Protein AF-A0A317HNZ1-F1 (afdb_monomer_lite)

Foldseek 3Di:
DPPDDDQPADDPADKAFQDDDPVLPDADAAVPCPPPDDDPVQVVQSVPDDLCVCVDPVNVLDAQFQLACVSPPFMKGKDFDADPVPRDTQWIWIDGPRHDIAIEGAVPDDADDPPDAADRHAHWYWDDDRHDTKIWGASHDWHANGSRRGIDHNRDIDID

Sequence (160 aa):
MVSGSAFAQMDFSGEWAPVRNQDNTENPRVGDWLGIPLNEAGLARSEAWDASIQSLPEWQCRPHGWAYIYRGPTALRIWKDIDPFTRDVTAFHAQWQQSAETPIYLDGRPHPPDYAPYTWMGFSTAVWQGTILKITTTHIKEDYYRRNGIFASDKAKVTT

Structure (mmCIF, N/CA/C/O backbone):
data_AF-A0A317HNZ1-F1
#
_entry.id   AF-A0A317HNZ1-F1
#
loop_
_atom_site.group_PDB
_atom_site.id
_atom_site.type_symbol
_atom_site.label_atom_id
_atom_site.label_alt_id
_atom_site.label_comp_id
_atom_site.label_asym_id
_atom_site.label_entity_id
_atom_site.label_seq_id
_atom_site.pdbx_PDB_ins_code
_atom_site.Cartn_x
_atom_site.Cartn_y
_atom_site.Cartn_z
_atom_site.occupancy
_atom_site.B_iso_or_equiv
_atom_site.auth_seq_id
_atom_site.auth_comp_id
_atom_site.auth_asym_id
_atom_site.auth_atom_id
_atom_site.pdbx_PDB_model_num
ATOM 1 N N . MET A 1 1 ? -24.113 -13.886 32.559 1.00 38.00 1 MET A N 1
ATOM 2 C CA . MET A 1 1 ? -23.133 -13.006 31.889 1.00 38.00 1 MET A CA 1
ATOM 3 C C . MET A 1 1 ? -22.463 -13.823 30.805 1.00 38.00 1 MET A C 1
ATOM 5 O O . MET A 1 1 ? -21.924 -14.873 31.126 1.00 38.00 1 MET A O 1
ATOM 9 N N . VAL A 1 2 ? -22.557 -13.409 29.543 1.00 41.16 2 VAL A N 1
ATOM 10 C CA . VAL A 1 2 ? -21.786 -14.040 28.464 1.00 41.16 2 VAL A CA 1
ATOM 11 C C . VAL A 1 2 ? -20.419 -13.365 28.471 1.00 41.16 2 VAL A C 1
ATOM 13 O O . VAL A 1 2 ? -20.321 -12.172 28.204 1.00 41.16 2 VAL A O 1
ATOM 16 N N . SER A 1 3 ? -19.386 -14.102 28.874 1.00 46.84 3 SER A N 1
ATOM 17 C CA . SER A 1 3 ? -18.001 -13.643 28.789 1.00 46.84 3 SER A CA 1
ATOM 18 C C . SER A 1 3 ? -17.601 -13.692 27.317 1.00 46.84 3 SER A C 1
ATOM 20 O O . SER A 1 3 ? -17.330 -14.769 26.792 1.00 46.84 3 SER A O 1
ATOM 22 N N . GLY A 1 4 ? -17.642 -12.552 26.629 1.00 56.66 4 GLY A N 1
ATOM 23 C CA . GLY A 1 4 ? -17.090 -12.445 25.282 1.00 56.66 4 GLY A CA 1
ATOM 24 C C . GLY A 1 4 ? -15.579 -12.656 25.334 1.00 56.66 4 GLY A C 1
ATOM 25 O O . GLY A 1 4 ? -14.915 -12.181 26.256 1.00 56.66 4 GLY A O 1
ATOM 26 N N . SER A 1 5 ? -15.025 -13.394 24.375 1.00 57.34 5 SER A N 1
ATOM 27 C CA . SER A 1 5 ? -13.575 -13.500 24.228 1.00 57.34 5 SER A CA 1
ATOM 28 C C . SER A 1 5 ? -13.002 -12.110 23.952 1.00 57.34 5 SER A C 1
ATOM 30 O O . SER A 1 5 ? -13.290 -11.512 22.919 1.00 57.34 5 SER A O 1
ATOM 32 N N . ALA A 1 6 ? -12.198 -11.587 24.877 1.00 52.44 6 ALA A N 1
ATOM 33 C CA . ALA A 1 6 ? -11.388 -10.406 24.621 1.00 52.44 6 ALA A CA 1
ATOM 34 C C . ALA A 1 6 ? -10.246 -10.813 23.681 1.00 52.44 6 ALA A C 1
ATOM 36 O O . ALA A 1 6 ? -9.305 -11.494 24.089 1.00 52.44 6 ALA A O 1
ATOM 37 N N . PHE A 1 7 ? -10.350 -10.447 22.405 1.00 62.38 7 PHE A N 1
ATOM 38 C CA . PHE A 1 7 ? -9.247 -10.604 21.464 1.00 62.38 7 PHE A CA 1
ATOM 39 C C . PHE A 1 7 ? -8.225 -9.500 21.750 1.00 62.38 7 PHE A C 1
ATOM 41 O O . PHE A 1 7 ? -8.582 -8.326 21.782 1.00 62.38 7 PHE A O 1
ATOM 48 N N . ALA A 1 8 ? -6.963 -9.868 21.987 1.00 62.62 8 ALA A N 1
ATOM 49 C CA . ALA A 1 8 ? -5.848 -8.940 22.198 1.00 62.62 8 ALA A CA 1
ATOM 50 C C . ALA A 1 8 ? -5.460 -8.238 20.881 1.00 62.62 8 ALA A C 1
ATOM 52 O O . ALA A 1 8 ? -4.363 -8.421 20.356 1.00 62.62 8 ALA A O 1
ATOM 53 N N . G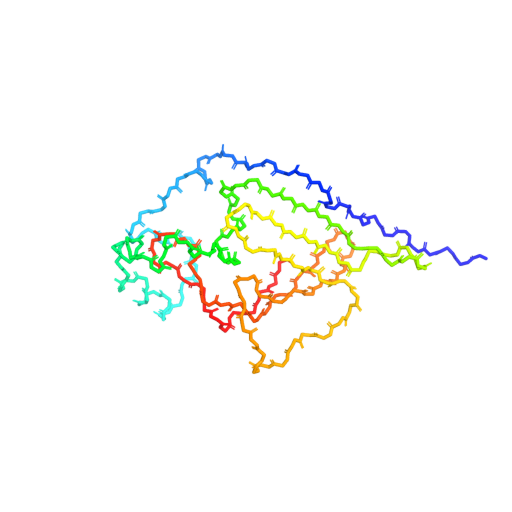LN A 1 9 ? -6.405 -7.498 20.303 1.00 77.88 9 GLN A N 1
ATOM 54 C CA . GLN A 1 9 ? -6.214 -6.747 19.072 1.00 77.88 9 GLN A CA 1
ATOM 55 C C . GLN A 1 9 ? -5.235 -5.605 19.342 1.00 77.88 9 GLN A C 1
ATOM 57 O O . GLN A 1 9 ? -5.412 -4.811 20.267 1.00 77.88 9 GLN A O 1
ATOM 62 N N . MET A 1 10 ? -4.170 -5.565 18.550 1.00 85.81 10 MET A N 1
ATOM 63 C CA . MET A 1 10 ? -3.131 -4.549 18.647 1.00 85.81 10 MET A CA 1
ATOM 64 C C . MET A 1 10 ? -3.622 -3.240 18.023 1.00 85.81 10 MET A C 1
ATOM 66 O O . MET A 1 10 ? -4.241 -3.246 16.960 1.00 85.81 10 MET A O 1
ATOM 70 N N . ASP A 1 11 ? -3.330 -2.117 18.676 1.00 90.44 11 ASP A N 1
ATOM 71 C CA . ASP A 1 11 ? -3.526 -0.797 18.082 1.00 90.44 11 ASP A CA 1
ATOM 72 C C . ASP A 1 11 ? -2.269 -0.398 17.305 1.00 90.44 11 ASP A C 1
ATOM 74 O O . ASP A 1 11 ? -1.175 -0.351 17.864 1.00 90.44 11 ASP A O 1
ATOM 78 N N . PHE A 1 12 ? -2.435 -0.117 16.014 1.00 92.69 12 PHE A N 1
ATOM 79 C CA . PHE A 1 12 ? -1.352 0.304 15.122 1.00 92.69 12 PHE A CA 1
ATOM 80 C C . PHE A 1 12 ? -1.191 1.829 15.051 1.00 92.69 12 PHE A C 1
ATOM 82 O O . PHE A 1 12 ? -0.280 2.321 14.383 1.00 92.69 12 PHE A O 1
ATOM 89 N N . SER A 1 13 ? -2.081 2.591 15.691 1.00 96.62 13 SER A N 1
ATOM 90 C CA . SER A 1 13 ? -2.100 4.052 15.596 1.00 96.62 13 SER A CA 1
ATOM 91 C C . SER A 1 13 ? -0.821 4.674 16.158 1.00 96.62 13 SER A C 1
ATOM 93 O O . SER A 1 13 ? -0.357 4.301 17.234 1.00 96.62 13 SER A O 1
ATOM 95 N N . GLY A 1 14 ? -0.271 5.660 15.455 1.00 96.56 14 GLY A N 1
ATOM 96 C CA . GLY A 1 14 ? 0.947 6.347 15.871 1.00 96.56 14 GLY A CA 1
ATOM 97 C C . GLY A 1 14 ? 1.737 6.942 14.713 1.00 96.56 14 GLY A C 1
ATOM 98 O O . GLY A 1 14 ? 1.315 6.918 13.554 1.00 96.56 14 GLY A O 1
ATOM 99 N N . GLU A 1 15 ? 2.906 7.473 15.049 1.00 95.69 15 GLU A N 1
ATOM 100 C CA . GLU A 1 15 ? 3.907 7.932 14.090 1.00 95.69 15 GLU A CA 1
ATOM 101 C C . GLU A 1 15 ? 5.129 7.019 14.165 1.00 95.69 15 GLU A C 1
ATOM 103 O O . GLU A 1 15 ? 5.661 6.744 15.241 1.00 95.69 15 GLU A O 1
ATOM 108 N N . TRP A 1 16 ? 5.563 6.540 13.005 1.00 92.75 16 TRP A N 1
ATOM 109 C CA . TRP A 1 16 ? 6.561 5.493 12.865 1.00 92.75 16 TRP A CA 1
ATOM 110 C C . TRP A 1 16 ? 7.723 6.013 12.023 1.00 92.75 16 TRP A C 1
ATOM 112 O O . TRP A 1 16 ? 7.564 6.388 10.855 1.00 92.75 16 TRP A O 1
ATOM 122 N N . ALA A 1 17 ? 8.910 6.045 12.626 1.00 90.88 17 ALA A N 1
ATOM 123 C CA . ALA A 1 17 ? 10.130 6.438 11.937 1.00 90.88 17 ALA A CA 1
ATOM 124 C C . ALA A 1 17 ? 10.607 5.321 10.989 1.00 90.88 17 ALA A C 1
ATOM 126 O O . ALA A 1 17 ? 10.485 4.138 11.319 1.00 90.88 17 ALA A O 1
ATOM 127 N N . PRO A 1 18 ? 11.184 5.667 9.825 1.00 86.31 18 PRO A N 1
ATOM 128 C CA . PRO A 1 18 ? 11.711 4.670 8.907 1.00 86.31 18 PRO A CA 1
ATOM 129 C C . PRO A 1 18 ? 12.933 3.970 9.511 1.00 86.31 18 PRO A C 1
ATOM 131 O O . PRO A 1 18 ? 13.854 4.618 10.016 1.00 86.31 18 PRO A O 1
ATOM 134 N N . VAL A 1 19 ? 12.975 2.642 9.411 1.00 82.50 19 VAL A N 1
ATOM 135 C CA . VAL A 1 19 ? 14.145 1.849 9.807 1.00 82.50 19 VAL A CA 1
ATOM 136 C C . VAL A 1 19 ? 15.157 1.860 8.663 1.00 82.50 19 VAL A C 1
ATOM 138 O O . VAL A 1 19 ? 14.911 1.294 7.601 1.00 82.50 19 VAL A O 1
ATOM 141 N N . ARG A 1 20 ? 16.313 2.495 8.880 1.00 76.50 20 ARG A N 1
ATOM 142 C CA . ARG A 1 20 ? 17.408 2.550 7.899 1.00 76.50 20 ARG A CA 1
ATOM 143 C C . ARG A 1 20 ? 18.510 1.559 8.269 1.00 76.50 20 ARG A C 1
ATOM 145 O O . ARG A 1 20 ? 19.330 1.835 9.138 1.00 76.50 20 ARG A O 1
ATOM 152 N N . ASN A 1 21 ? 18.518 0.407 7.608 1.00 73.44 21 ASN A N 1
ATOM 153 C CA . ASN A 1 21 ? 19.584 -0.598 7.655 1.00 73.44 21 ASN A CA 1
ATOM 154 C C . ASN A 1 21 ? 20.033 -0.956 6.224 1.00 73.44 21 ASN A C 1
ATOM 156 O O . ASN A 1 21 ? 19.386 -0.545 5.263 1.00 73.44 21 ASN A O 1
ATOM 160 N N . GLN A 1 22 ? 21.133 -1.699 6.061 1.00 66.75 22 GLN A N 1
ATOM 161 C CA . GLN A 1 22 ? 21.683 -2.019 4.730 1.00 66.75 22 GLN A CA 1
ATOM 162 C C . GLN A 1 22 ? 20.622 -2.606 3.778 1.00 66.75 22 GLN A C 1
ATOM 164 O O . GLN A 1 22 ? 20.506 -2.156 2.642 1.00 66.75 22 GLN A O 1
ATOM 169 N N . ASP A 1 23 ? 19.743 -3.473 4.289 1.00 65.19 23 ASP A N 1
ATOM 170 C CA . ASP A 1 23 ? 18.684 -4.124 3.505 1.00 65.19 23 ASP A CA 1
ATOM 171 C C . ASP A 1 23 ? 17.564 -3.171 3.032 1.00 65.19 23 ASP A C 1
ATOM 173 O O . ASP A 1 23 ? 16.889 -3.440 2.035 1.00 65.19 23 ASP A O 1
ATOM 177 N N . ASN A 1 24 ? 17.372 -2.030 3.708 1.00 64.00 24 ASN A N 1
ATOM 178 C CA . ASN A 1 24 ? 16.323 -1.051 3.391 1.00 64.00 24 ASN A CA 1
ATOM 179 C C . ASN A 1 24 ? 16.848 0.287 2.848 1.00 64.00 24 ASN A C 1
ATOM 181 O O . ASN A 1 24 ? 16.046 1.115 2.412 1.00 64.00 24 ASN A O 1
ATOM 185 N N . THR A 1 25 ? 18.165 0.517 2.843 1.00 64.56 25 THR A N 1
ATOM 186 C CA . THR A 1 25 ? 18.739 1.826 2.469 1.00 64.56 25 THR A CA 1
ATOM 187 C C . THR A 1 25 ? 19.309 1.850 1.052 1.00 64.56 25 THR A C 1
ATOM 189 O O . THR A 1 25 ? 19.310 2.910 0.424 1.00 64.56 25 THR A O 1
ATOM 192 N N . GLU A 1 26 ? 19.770 0.715 0.520 1.00 70.00 26 GLU A N 1
ATOM 193 C CA . GLU A 1 26 ? 20.371 0.687 -0.815 1.00 70.00 26 GLU A CA 1
ATOM 194 C C . GLU A 1 26 ? 19.305 0.727 -1.926 1.00 70.00 26 GLU A C 1
ATOM 196 O O . GLU A 1 26 ? 18.207 0.162 -1.817 1.00 70.00 26 GLU A O 1
ATOM 201 N N . ASN A 1 27 ? 19.625 1.444 -3.007 1.00 74.38 27 ASN A N 1
ATOM 202 C CA . ASN A 1 27 ? 18.843 1.390 -4.234 1.00 74.38 27 ASN A CA 1
ATOM 203 C C . ASN A 1 27 ? 19.344 0.226 -5.089 1.00 74.38 27 ASN A C 1
ATOM 205 O O . ASN A 1 27 ? 20.546 0.133 -5.333 1.00 74.38 27 ASN A O 1
ATOM 209 N N . PRO A 1 28 ? 18.443 -0.631 -5.582 1.00 81.19 28 PRO A N 1
ATOM 210 C CA . PRO A 1 28 ? 18.846 -1.783 -6.365 1.00 81.19 28 PRO A CA 1
ATOM 211 C C . PRO A 1 28 ? 19.413 -1.346 -7.716 1.00 81.19 28 PRO A C 1
ATOM 213 O O . PRO A 1 28 ? 18.972 -0.351 -8.302 1.00 81.19 28 PRO A O 1
ATOM 216 N N . ARG A 1 29 ? 20.382 -2.110 -8.222 1.00 86.06 29 ARG A N 1
ATOM 217 C CA . ARG A 1 29 ? 20.957 -1.879 -9.552 1.00 86.06 29 ARG A CA 1
ATOM 218 C C . ARG A 1 29 ? 19.985 -2.340 -10.637 1.00 86.06 29 ARG A C 1
ATOM 220 O O . ARG A 1 29 ? 19.149 -3.220 -10.420 1.00 86.06 29 ARG A O 1
ATOM 227 N N . VAL A 1 30 ? 20.101 -1.749 -11.823 1.00 87.19 30 VAL A N 1
AT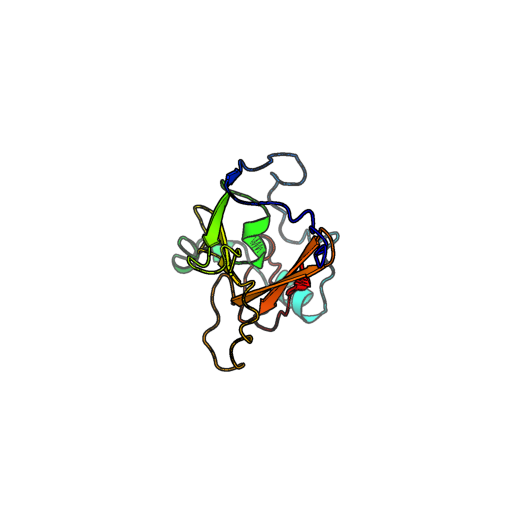OM 228 C CA . VAL A 1 30 ? 19.392 -2.243 -13.013 1.00 87.19 30 VAL A CA 1
ATOM 229 C C . VAL A 1 30 ? 19.875 -3.663 -13.311 1.00 87.19 30 VAL A C 1
ATOM 231 O O . VAL A 1 30 ? 21.078 -3.916 -13.269 1.00 87.19 30 VAL A O 1
ATOM 234 N N . GLY A 1 31 ? 18.941 -4.588 -13.539 1.00 87.31 31 GLY A N 1
ATOM 235 C CA . GLY A 1 31 ? 19.230 -6.017 -13.707 1.00 87.31 31 GLY A CA 1
ATOM 236 C C . GLY A 1 31 ? 19.421 -6.803 -12.403 1.00 87.31 31 GLY A C 1
ATOM 237 O O . GLY A 1 31 ? 19.529 -8.025 -12.446 1.00 87.31 31 GLY A O 1
ATOM 238 N N . ASP A 1 32 ? 19.431 -6.146 -11.238 1.00 88.62 32 ASP A N 1
ATOM 239 C CA . ASP A 1 32 ? 19.495 -6.829 -9.941 1.00 88.62 32 ASP A CA 1
ATOM 240 C C . ASP A 1 32 ? 18.091 -7.159 -9.413 1.00 88.62 32 ASP A C 1
ATOM 242 O O . ASP A 1 32 ? 17.461 -6.399 -8.667 1.00 88.62 32 ASP A O 1
ATOM 246 N N . TRP A 1 33 ? 17.578 -8.310 -9.839 1.00 89.56 33 TRP A N 1
ATOM 247 C CA . TRP A 1 33 ? 16.259 -8.817 -9.445 1.00 89.56 33 TRP A CA 1
ATOM 248 C C . TRP A 1 33 ? 16.348 -10.033 -8.516 1.00 89.56 33 TRP A C 1
ATOM 250 O O . TRP A 1 33 ? 15.393 -10.803 -8.394 1.00 89.56 33 TRP A O 1
ATOM 260 N N . LEU A 1 34 ? 17.494 -10.218 -7.850 1.00 87.19 34 LEU A N 1
ATOM 261 C CA . LEU A 1 34 ? 17.739 -11.375 -6.996 1.00 87.19 34 LEU A CA 1
ATOM 262 C C . LEU A 1 34 ? 16.681 -11.492 -5.884 1.00 87.19 34 LEU A C 1
ATOM 264 O O . LEU A 1 34 ? 16.371 -10.529 -5.181 1.00 87.19 34 LEU A O 1
ATOM 268 N N . GLY A 1 35 ? 16.137 -12.701 -5.723 1.00 86.94 35 GLY A N 1
ATOM 269 C CA . GLY A 1 35 ? 15.153 -13.025 -4.686 1.00 86.94 35 GLY A CA 1
ATOM 270 C C . GLY A 1 35 ? 13.720 -12.581 -4.990 1.00 86.94 35 GLY A C 1
ATOM 271 O O . GLY A 1 35 ? 12.840 -12.814 -4.164 1.00 86.94 35 GLY A O 1
ATOM 272 N N . ILE A 1 36 ? 13.460 -11.973 -6.153 1.00 89.12 36 ILE A N 1
ATOM 273 C CA . ILE A 1 36 ? 12.108 -11.574 -6.556 1.00 89.12 36 ILE A CA 1
ATOM 274 C C . ILE A 1 36 ? 11.554 -12.608 -7.5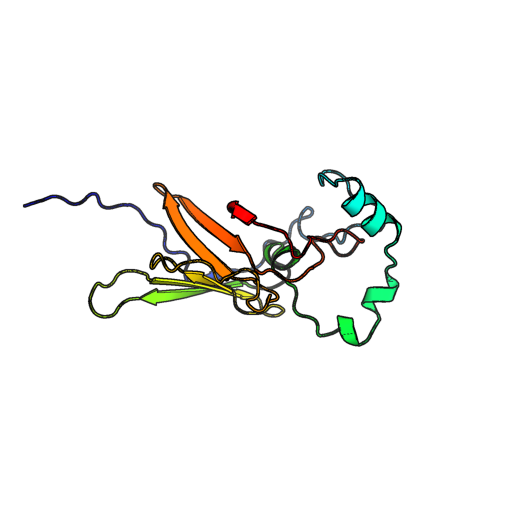43 1.00 89.12 36 ILE A C 1
ATOM 276 O O . ILE A 1 36 ? 12.143 -12.811 -8.605 1.00 89.12 36 ILE A O 1
ATOM 280 N N . PRO A 1 37 ? 10.430 -13.275 -7.220 1.00 90.75 37 PRO A N 1
ATOM 281 C CA . PRO A 1 37 ? 9.852 -14.298 -8.082 1.00 90.75 37 PRO A CA 1
ATOM 282 C C . PRO A 1 37 ? 9.123 -13.650 -9.268 1.00 90.75 37 PRO A C 1
ATOM 284 O O . PRO A 1 37 ? 7.916 -13.411 -9.222 1.00 90.75 37 PRO A O 1
ATOM 287 N N . LEU A 1 38 ? 9.866 -13.342 -10.332 1.00 91.81 38 LEU A N 1
ATOM 288 C CA . LEU A 1 38 ? 9.309 -12.821 -11.579 1.00 91.81 38 LEU A CA 1
ATOM 289 C C . LEU A 1 38 ? 8.779 -13.963 -12.452 1.00 91.81 38 LEU A C 1
ATOM 291 O O . LEU A 1 38 ? 9.434 -14.988 -12.631 1.00 91.81 38 LEU A O 1
ATOM 295 N N . ASN A 1 39 ? 7.593 -13.765 -13.025 1.00 93.19 39 ASN A N 1
ATOM 296 C CA . ASN A 1 39 ? 7.124 -14.571 -14.149 1.00 93.19 39 ASN A CA 1
ATOM 297 C C . ASN A 1 39 ? 7.726 -14.044 -15.467 1.00 93.19 39 ASN A C 1
ATOM 299 O O . ASN A 1 39 ? 8.368 -12.996 -15.485 1.00 93.19 39 ASN A O 1
ATOM 303 N N . GLU A 1 40 ? 7.496 -14.746 -16.578 1.00 95.31 40 GLU A N 1
ATOM 304 C CA . GLU A 1 40 ? 8.052 -14.383 -17.893 1.00 95.31 40 GLU A CA 1
ATOM 305 C C . GLU A 1 40 ? 7.698 -12.947 -18.319 1.00 95.31 40 GLU A C 1
ATOM 307 O O . GLU A 1 40 ? 8.567 -12.189 -18.740 1.00 95.31 40 GLU A O 1
ATOM 312 N N . ALA A 1 41 ? 6.443 -12.529 -18.131 1.00 93.19 41 ALA A N 1
ATOM 313 C CA . ALA A 1 41 ? 6.005 -11.174 -18.465 1.00 93.19 41 ALA A CA 1
ATOM 314 C C . ALA A 1 41 ? 6.678 -10.102 -17.587 1.00 93.19 41 ALA A C 1
ATOM 316 O O . ALA A 1 41 ? 7.070 -9.045 -18.083 1.00 93.19 41 ALA A O 1
ATOM 317 N N . GLY A 1 42 ? 6.827 -10.371 -16.288 1.00 93.00 42 GLY A N 1
ATOM 318 C CA . GLY A 1 42 ? 7.514 -9.491 -15.346 1.00 93.00 42 GLY A CA 1
ATOM 319 C C . GLY A 1 42 ? 9.007 -9.385 -15.647 1.00 93.00 42 GLY A C 1
ATOM 320 O O . GLY A 1 42 ? 9.561 -8.288 -15.576 1.00 93.00 42 GLY A O 1
ATOM 321 N N . LEU A 1 43 ? 9.641 -10.492 -16.043 1.00 93.12 43 LEU A N 1
ATOM 322 C CA . LEU A 1 43 ? 11.034 -10.508 -16.479 1.00 93.12 43 LEU A CA 1
ATOM 323 C C . LEU A 1 43 ? 11.216 -9.674 -17.752 1.00 93.12 43 LEU A C 1
ATOM 325 O O . LEU A 1 43 ? 12.000 -8.731 -17.738 1.00 93.12 43 LEU A O 1
ATOM 329 N N . ALA A 1 44 ? 10.418 -9.923 -18.795 1.00 93.75 44 ALA A N 1
ATOM 330 C CA . ALA A 1 44 ? 10.485 -9.170 -20.049 1.00 93.75 44 ALA A CA 1
ATOM 331 C C . ALA A 1 44 ? 10.247 -7.661 -19.844 1.00 93.75 44 ALA A C 1
ATOM 333 O O . ALA A 1 44 ? 10.942 -6.823 -20.421 1.00 93.75 44 ALA A O 1
ATOM 334 N N . ARG A 1 45 ? 9.290 -7.291 -18.979 1.00 91.69 45 ARG A N 1
ATOM 335 C CA . ARG A 1 45 ? 9.047 -5.889 -18.596 1.00 91.69 45 ARG A CA 1
ATOM 336 C C . ARG A 1 45 ? 10.249 -5.270 -17.881 1.00 91.69 45 ARG A C 1
ATOM 338 O O . ARG A 1 45 ? 10.528 -4.096 -18.114 1.00 91.69 45 ARG A O 1
ATOM 345 N N . SER A 1 46 ? 10.931 -6.039 -17.034 1.00 93.19 46 SER A N 1
ATOM 346 C CA . SER A 1 46 ? 12.103 -5.574 -16.286 1.00 93.19 46 SER A CA 1
ATOM 347 C C . SER A 1 46 ? 13.329 -5.413 -17.191 1.00 93.19 46 SER A C 1
ATOM 349 O O . SER A 1 46 ? 14.044 -4.423 -17.064 1.00 93.19 46 SER A O 1
ATOM 351 N N . GLU A 1 47 ? 13.535 -6.324 -18.145 1.00 93.06 47 GLU A N 1
ATOM 352 C CA . GLU A 1 47 ? 14.613 -6.257 -19.148 1.00 93.06 47 GLU A CA 1
ATOM 353 C C . GLU A 1 47 ? 14.449 -5.088 -20.122 1.00 93.06 47 GLU A C 1
ATOM 355 O O . GLU A 1 47 ? 15.436 -4.487 -20.539 1.00 93.06 47 GLU A O 1
ATOM 360 N N . ALA A 1 48 ? 13.209 -4.731 -20.457 1.00 92.38 48 ALA A N 1
ATOM 361 C CA . ALA A 1 48 ? 12.906 -3.599 -21.330 1.00 92.38 48 ALA A CA 1
ATOM 362 C C . ALA A 1 48 ? 12.917 -2.234 -20.611 1.00 92.38 48 ALA A C 1
ATOM 364 O O . ALA A 1 48 ? 12.641 -1.209 -21.239 1.00 92.38 48 ALA A O 1
ATOM 365 N N . TRP A 1 49 ? 13.159 -2.197 -19.298 1.00 92.12 49 TRP A N 1
ATOM 366 C CA . TRP A 1 49 ? 13.092 -0.968 -18.514 1.00 92.12 49 TRP A CA 1
ATOM 367 C C . TRP A 1 49 ? 14.381 -0.143 -18.607 1.00 92.12 49 TRP A C 1
ATOM 369 O O . TRP A 1 49 ? 15.483 -0.672 -18.493 1.00 92.12 49 TRP A O 1
ATOM 379 N N . ASP A 1 50 ? 14.231 1.178 -18.720 1.00 90.81 50 ASP A N 1
ATOM 380 C CA . ASP A 1 50 ? 15.338 2.133 -18.739 1.00 90.81 50 ASP A CA 1
ATOM 381 C C . ASP A 1 50 ? 15.211 3.149 -17.592 1.00 90.81 50 ASP A C 1
ATOM 383 O O . ASP A 1 50 ? 14.127 3.670 -17.306 1.00 90.81 50 ASP A O 1
ATOM 387 N N . ALA A 1 51 ? 16.333 3.458 -16.937 1.00 88.62 51 ALA A N 1
ATOM 388 C CA . ALA A 1 51 ? 16.368 4.372 -15.797 1.00 88.62 51 ALA A CA 1
ATOM 389 C C . ALA A 1 51 ? 15.975 5.814 -16.152 1.00 88.62 51 ALA A C 1
ATOM 391 O O . ALA A 1 51 ? 15.464 6.535 -15.291 1.00 88.62 51 ALA A O 1
ATOM 392 N N . SER A 1 52 ? 16.146 6.226 -17.411 1.00 91.12 52 SER A N 1
ATOM 393 C CA . SER A 1 52 ? 15.731 7.543 -17.905 1.00 91.12 52 SER A CA 1
ATOM 394 C C . SER A 1 52 ? 14.224 7.782 -17.795 1.00 91.12 52 SER A C 1
ATOM 396 O O . SER A 1 52 ? 13.805 8.930 -17.721 1.00 91.12 52 SER A O 1
ATOM 398 N N . ILE A 1 53 ? 13.394 6.740 -17.666 1.00 88.25 53 ILE A N 1
ATOM 399 C CA . ILE A 1 53 ? 11.957 6.911 -17.398 1.00 88.25 53 ILE A CA 1
ATOM 400 C C . ILE A 1 53 ? 11.732 7.743 -16.125 1.00 88.25 53 ILE A C 1
ATOM 402 O O . ILE A 1 53 ? 10.817 8.560 -16.071 1.00 88.25 53 ILE A O 1
ATOM 406 N N . GLN A 1 54 ? 12.596 7.599 -15.114 1.00 86.81 54 GLN A N 1
ATOM 407 C CA . GLN A 1 54 ? 12.486 8.364 -13.869 1.00 86.81 54 GLN A CA 1
ATOM 408 C C . GLN A 1 54 ? 12.894 9.834 -14.008 1.00 86.81 54 GLN A C 1
ATOM 410 O O . GLN A 1 54 ? 12.670 10.583 -13.063 1.00 86.81 54 GLN A O 1
ATOM 415 N N . SER A 1 55 ? 13.485 10.264 -15.129 1.00 89.81 55 SER A N 1
ATOM 416 C CA . SER A 1 55 ? 13.766 11.684 -15.390 1.00 89.81 55 SER A CA 1
ATOM 417 C C . SER A 1 55 ? 12.612 12.398 -16.097 1.00 89.81 55 SER A C 1
ATOM 419 O O . SER A 1 55 ? 12.612 13.627 -16.176 1.00 89.81 55 SER A O 1
ATOM 421 N N . LEU A 1 56 ? 11.604 11.656 -16.568 1.00 92.56 56 LEU A N 1
ATOM 422 C CA . LEU A 1 56 ? 10.432 12.231 -17.216 1.00 92.56 56 LEU A CA 1
ATOM 423 C C . LEU A 1 56 ? 9.607 13.076 -16.221 1.00 92.56 56 LEU A C 1
ATOM 425 O O . LEU A 1 56 ? 9.483 12.692 -15.048 1.00 92.56 56 LEU A O 1
ATOM 429 N N . PRO A 1 57 ? 9.018 14.209 -16.652 1.00 92.12 57 PRO A N 1
ATOM 430 C CA . PRO A 1 57 ? 8.198 15.066 -15.790 1.00 92.12 57 PRO A CA 1
ATOM 431 C C . PRO A 1 57 ? 7.039 14.331 -15.109 1.00 92.12 57 PRO A C 1
ATOM 433 O O . PRO A 1 57 ? 6.753 14.572 -13.935 1.00 92.12 57 PRO A O 1
ATOM 436 N N . GLU A 1 58 ? 6.414 13.383 -15.808 1.00 87.69 58 GLU A N 1
ATOM 437 C CA . GLU A 1 58 ? 5.280 12.590 -15.319 1.00 87.69 58 GLU A CA 1
ATOM 438 C C . GLU A 1 58 ? 5.651 11.713 -14.113 1.00 87.69 58 GLU A C 1
ATOM 440 O O . GLU A 1 58 ? 4.778 11.306 -13.344 1.00 87.69 58 GLU A O 1
ATOM 445 N N . TRP A 1 59 ? 6.943 11.432 -13.929 1.00 87.56 59 TRP A N 1
ATOM 446 C CA . TRP A 1 59 ? 7.457 10.584 -12.858 1.00 87.56 59 TRP A CA 1
ATOM 447 C C . TRP A 1 59 ? 7.918 11.357 -11.622 1.00 87.56 59 TRP A C 1
ATOM 449 O O . TRP A 1 59 ? 7.965 10.766 -10.545 1.00 87.56 59 TRP A O 1
ATOM 459 N N . GLN A 1 60 ? 8.196 12.663 -11.732 1.00 86.88 60 GLN A N 1
ATOM 460 C CA . GLN A 1 60 ? 8.762 13.451 -10.624 1.00 86.88 60 GLN A CA 1
ATOM 461 C C . GLN A 1 60 ? 7.812 13.588 -9.430 1.00 86.88 60 GLN A C 1
ATOM 463 O O . GLN A 1 60 ? 8.242 13.538 -8.281 1.00 86.88 60 GLN A O 1
ATOM 468 N N . CYS A 1 61 ? 6.515 13.747 -9.700 1.00 85.38 61 CYS A N 1
ATOM 469 C CA . CYS A 1 61 ? 5.490 13.975 -8.675 1.00 85.38 61 CYS A CA 1
ATOM 470 C C . CYS A 1 61 ? 4.498 12.811 -8.562 1.00 85.38 61 CYS A C 1
ATOM 472 O O . CYS A 1 61 ? 3.437 12.949 -7.951 1.00 85.38 61 CYS A O 1
ATOM 474 N N . ARG A 1 62 ? 4.813 11.669 -9.180 1.00 87.56 62 ARG A N 1
ATOM 475 C CA . ARG A 1 62 ? 3.980 10.471 -9.094 1.00 87.56 62 ARG A CA 1
ATOM 476 C C . ARG A 1 62 ? 4.053 9.931 -7.662 1.00 87.56 62 ARG A C 1
ATOM 478 O O . ARG A 1 62 ? 5.162 9.675 -7.193 1.00 87.56 62 ARG A O 1
ATOM 485 N N . PRO A 1 63 ? 2.913 9.727 -6.975 1.00 90.56 63 PRO A N 1
ATOM 486 C CA . PRO A 1 63 ? 2.918 9.081 -5.671 1.00 90.56 63 PRO A CA 1
ATOM 487 C C . PRO A 1 63 ? 3.631 7.735 -5.756 1.00 90.56 63 PRO A C 1
ATOM 489 O O . PRO A 1 63 ? 3.422 6.978 -6.707 1.00 90.56 63 PRO A O 1
ATOM 492 N N . HIS A 1 64 ? 4.447 7.432 -4.753 1.00 90.62 64 HIS A N 1
ATOM 493 C CA . HIS A 1 64 ? 4.861 6.058 -4.511 1.00 90.62 64 HIS A CA 1
ATOM 494 C C . HIS A 1 64 ? 3.594 5.250 -4.255 1.00 90.62 64 HIS A C 1
ATOM 496 O O . HIS A 1 64 ? 2.858 5.587 -3.335 1.00 90.62 64 HIS A O 1
ATOM 502 N N . GLY A 1 65 ? 3.290 4.273 -5.105 1.00 92.62 65 GLY A N 1
ATOM 503 C CA . GLY A 1 65 ? 2.102 3.443 -4.971 1.00 92.62 65 GLY A CA 1
ATOM 504 C C . GLY A 1 65 ? 2.282 2.371 -3.904 1.00 92.62 65 GLY A C 1
ATOM 505 O O . GLY A 1 65 ? 3.326 2.304 -3.246 1.00 92.62 65 GLY A O 1
ATOM 506 N N . TRP A 1 66 ? 1.259 1.519 -3.759 1.00 93.25 66 TRP A N 1
ATOM 507 C CA . TRP A 1 66 ? 1.258 0.386 -2.833 1.00 93.25 66 TRP A CA 1
ATOM 508 C C . TRP A 1 66 ? 2.592 -0.336 -2.939 1.00 93.25 66 TRP A C 1
ATOM 510 O O . TRP A 1 66 ? 3.355 -0.336 -1.980 1.00 93.25 66 TRP A O 1
ATOM 520 N N . ALA A 1 67 ? 2.905 -0.898 -4.115 1.00 91.75 67 ALA A N 1
ATOM 521 C CA . ALA A 1 67 ? 4.020 -1.827 -4.327 1.00 91.75 67 ALA A CA 1
ATOM 522 C C . ALA A 1 67 ? 5.361 -1.335 -3.756 1.00 91.75 67 ALA A C 1
ATOM 524 O O . ALA A 1 67 ? 6.135 -2.144 -3.245 1.00 91.75 67 ALA A O 1
ATOM 525 N N . TYR A 1 68 ? 5.624 -0.028 -3.814 1.00 89.88 68 TYR A N 1
ATOM 526 C CA . TYR A 1 68 ? 6.871 0.558 -3.335 1.00 89.88 68 TYR A CA 1
ATOM 527 C C . TYR A 1 68 ? 6.814 1.067 -1.891 1.00 89.88 68 TYR A C 1
ATOM 529 O O . TYR A 1 68 ? 7.795 0.922 -1.155 1.00 89.88 68 TYR A O 1
ATOM 537 N N . ILE A 1 69 ? 5.725 1.732 -1.485 1.00 90.31 69 ILE A N 1
ATOM 538 C CA . ILE A 1 69 ? 5.773 2.635 -0.325 1.00 90.31 69 ILE A CA 1
ATOM 539 C C . ILE A 1 69 ? 6.055 1.922 1.001 1.00 90.31 69 ILE A C 1
ATOM 541 O O . ILE A 1 69 ? 6.737 2.474 1.866 1.00 90.31 69 ILE A O 1
ATOM 545 N N . TYR A 1 70 ? 5.635 0.663 1.134 1.00 87.31 70 TYR A N 1
ATOM 546 C CA . TYR A 1 70 ? 5.863 -0.141 2.339 1.00 87.31 70 TYR A CA 1
ATOM 547 C C . TYR A 1 70 ? 7.343 -0.455 2.601 1.00 87.31 70 TYR A C 1
ATOM 549 O O . TYR A 1 70 ? 7.684 -0.886 3.700 1.00 87.31 70 TYR A O 1
ATOM 557 N N . ARG A 1 71 ? 8.253 -0.154 1.659 1.00 83.56 71 ARG A N 1
ATOM 558 C CA . ARG A 1 71 ? 9.700 -0.101 1.937 1.00 83.56 71 ARG A CA 1
ATOM 559 C C . ARG A 1 71 ? 10.096 0.993 2.938 1.00 83.56 71 ARG A C 1
ATOM 561 O O . ARG A 1 71 ? 11.234 1.005 3.393 1.00 83.56 71 ARG A O 1
ATOM 568 N N . GLY A 1 72 ? 9.194 1.919 3.261 1.00 79.94 72 GLY A N 1
ATOM 569 C CA . GLY A 1 72 ? 9.397 2.952 4.276 1.00 79.94 72 GLY A CA 1
ATOM 570 C C . GLY A 1 72 ? 10.469 3.996 3.935 1.00 79.94 72 GLY A C 1
ATOM 571 O O . GLY A 1 72 ? 11.317 4.270 4.784 1.00 79.94 72 GLY A O 1
ATOM 572 N N . PRO A 1 73 ? 10.469 4.624 2.738 1.00 81.50 73 PRO A N 1
ATOM 573 C CA . PRO A 1 73 ? 11.425 5.693 2.425 1.00 81.50 73 PRO A CA 1
ATOM 574 C C . PRO A 1 73 ? 11.233 6.944 3.306 1.00 81.50 73 PRO A C 1
ATOM 576 O O . PRO A 1 73 ? 12.183 7.699 3.537 1.00 81.50 73 PRO A O 1
ATOM 579 N N . THR A 1 74 ? 10.014 7.156 3.811 1.00 88.19 74 THR A N 1
ATOM 580 C CA . THR A 1 74 ? 9.615 8.287 4.662 1.00 88.19 74 THR A CA 1
ATOM 581 C C . THR A 1 74 ? 8.890 7.800 5.916 1.00 88.19 74 THR A C 1
ATOM 583 O O . THR A 1 74 ? 8.523 6.630 6.003 1.00 88.19 74 THR A O 1
ATOM 586 N N . ALA A 1 75 ? 8.654 8.697 6.878 1.00 91.38 75 ALA A N 1
ATOM 587 C CA . ALA A 1 75 ? 7.856 8.387 8.064 1.00 91.38 75 ALA A CA 1
ATOM 588 C C . ALA A 1 75 ? 6.427 7.954 7.692 1.00 91.38 75 ALA A C 1
ATOM 590 O O . ALA A 1 75 ? 5.857 8.455 6.714 1.00 91.38 75 ALA A O 1
ATOM 591 N N . LEU A 1 76 ? 5.887 7.027 8.483 1.00 93.88 76 LEU A N 1
ATOM 592 C CA . LEU A 1 76 ? 4.527 6.505 8.381 1.00 93.88 76 LEU A CA 1
ATOM 593 C C . LEU A 1 76 ? 3.692 7.062 9.529 1.00 93.88 76 LEU A C 1
ATOM 595 O O . LEU A 1 76 ? 4.082 6.970 10.691 1.00 93.88 76 LEU A O 1
ATOM 599 N N . ARG A 1 77 ? 2.511 7.577 9.211 1.00 95.69 77 ARG A N 1
ATOM 600 C CA . ARG A 1 77 ? 1.477 7.897 10.189 1.00 95.69 77 ARG A CA 1
ATOM 601 C C . ARG A 1 77 ? 0.320 6.920 10.045 1.00 95.69 77 ARG A C 1
ATOM 603 O O . ARG A 1 77 ? -0.161 6.705 8.933 1.00 95.69 77 ARG A O 1
ATOM 610 N N . ILE A 1 78 ? -0.130 6.374 11.172 1.00 97.12 78 ILE A N 1
ATOM 611 C CA . ILE A 1 78 ? -1.331 5.547 11.257 1.00 97.12 78 ILE A CA 1
ATOM 612 C C . ILE A 1 78 ? -2.333 6.195 12.208 1.00 97.12 78 ILE A C 1
ATOM 614 O O . ILE A 1 78 ? -1.981 6.574 13.326 1.00 97.12 78 ILE A O 1
ATOM 618 N N . TRP A 1 79 ? -3.587 6.296 11.783 1.00 97.75 79 TRP A N 1
ATOM 619 C CA . TRP A 1 79 ? -4.712 6.637 12.656 1.00 97.75 79 TRP A CA 1
ATOM 620 C C . TRP A 1 79 ? -5.891 5.704 12.395 1.00 97.75 79 TRP A C 1
ATOM 622 O O . TRP A 1 79 ? -5.857 4.897 11.464 1.00 97.75 79 TRP A O 1
ATOM 632 N N . LYS A 1 80 ? -6.918 5.785 13.242 1.00 97.31 80 LYS A N 1
ATOM 633 C CA . LYS A 1 80 ? -8.073 4.893 13.192 1.00 97.31 80 LYS A CA 1
ATOM 634 C C . LYS A 1 80 ? -9.389 5.651 13.220 1.00 97.31 80 LYS A C 1
ATOM 636 O O . LYS A 1 80 ? -9.518 6.632 13.955 1.00 97.31 80 LYS A O 1
ATOM 641 N N . ASP A 1 81 ? -10.353 5.126 12.480 1.00 97.38 81 ASP A N 1
ATOM 642 C CA . ASP A 1 81 ? -11.754 5.504 12.599 1.00 97.38 81 ASP A CA 1
ATOM 643 C C . ASP A 1 81 ? -12.425 4.614 13.646 1.00 97.38 81 ASP A C 1
ATOM 645 O O . ASP A 1 81 ? -12.155 3.412 13.731 1.00 97.38 81 ASP A O 1
ATOM 649 N N . ILE A 1 82 ? -13.291 5.216 14.460 1.00 95.50 82 ILE A N 1
ATOM 650 C CA . ILE A 1 82 ? -14.012 4.537 15.538 1.00 95.50 82 ILE A CA 1
ATOM 651 C C . ILE A 1 82 ? -15.499 4.833 15.384 1.00 95.50 82 ILE A C 1
ATOM 653 O O . ILE A 1 82 ? -15.889 6.003 15.309 1.00 95.50 82 ILE A O 1
ATOM 657 N N . ASP A 1 83 ? -16.329 3.793 15.403 1.00 94.50 83 ASP A N 1
ATOM 658 C CA . ASP A 1 83 ? -17.779 3.962 15.444 1.00 94.50 83 ASP A CA 1
ATOM 659 C C . ASP A 1 83 ? -18.190 4.629 16.777 1.00 94.50 83 ASP A C 1
ATOM 661 O O . ASP A 1 83 ? -17.836 4.142 17.858 1.00 94.50 83 ASP A O 1
ATOM 665 N N . PRO A 1 84 ? -18.930 5.752 16.758 1.00 95.44 84 PRO A N 1
ATOM 666 C CA . PRO A 1 84 ? -19.245 6.493 17.978 1.00 95.44 84 PRO A CA 1
ATOM 667 C C . PRO A 1 84 ? -20.214 5.754 18.916 1.00 95.44 84 PRO A C 1
ATOM 669 O O . PRO A 1 84 ? -20.244 6.058 20.115 1.00 95.44 84 PRO A O 1
ATOM 672 N N . PHE A 1 85 ? -20.991 4.800 18.396 1.00 94.88 85 PHE A N 1
ATOM 673 C CA . PHE A 1 85 ? -22.002 4.047 19.133 1.00 94.88 85 PHE A CA 1
ATOM 674 C C . PHE A 1 85 ? -21.455 2.719 19.655 1.00 94.88 85 PHE A C 1
ATOM 676 O O . PHE A 1 85 ? -21.617 2.434 20.842 1.00 94.88 85 PHE A O 1
ATOM 683 N N . THR A 1 86 ? -20.794 1.926 18.808 1.00 92.81 86 THR A N 1
ATOM 684 C CA . THR A 1 86 ? -20.263 0.609 19.205 1.00 92.81 86 THR A CA 1
ATOM 685 C C . THR A 1 86 ? -18.871 0.694 19.819 1.00 92.81 86 THR A C 1
ATOM 687 O O . THR A 1 86 ? -18.502 -0.179 20.600 1.00 92.81 86 THR A O 1
ATOM 690 N N . ARG A 1 87 ? -18.126 1.776 19.539 1.00 90.00 87 ARG A N 1
ATOM 691 C CA . ARG A 1 87 ? -16.713 1.971 19.919 1.00 90.00 87 ARG A CA 1
ATOM 692 C C . ARG A 1 87 ? -15.740 1.007 19.244 1.00 90.00 87 ARG A C 1
ATOM 694 O O . ARG A 1 87 ? -14.572 0.963 19.631 1.00 90.00 87 ARG A O 1
ATOM 701 N N . ASP A 1 88 ? -16.190 0.305 18.211 1.00 91.00 88 ASP A N 1
ATOM 702 C CA . ASP A 1 88 ? -15.335 -0.556 17.404 1.00 91.00 88 ASP A CA 1
ATOM 703 C C . ASP A 1 88 ? -14.470 0.268 16.450 1.00 91.00 88 ASP A C 1
ATOM 705 O O . ASP A 1 88 ? -14.868 1.331 15.968 1.00 91.00 88 ASP A O 1
ATOM 709 N N . VAL A 1 89 ? -13.280 -0.248 16.149 1.00 94.00 89 VAL A N 1
ATOM 710 C CA . VAL A 1 89 ? -12.414 0.315 15.112 1.00 94.00 89 VAL A CA 1
ATOM 711 C C . VAL A 1 89 ? -12.933 -0.118 13.744 1.00 94.00 89 VAL A C 1
ATOM 713 O O . VAL A 1 89 ? -12.933 -1.308 13.430 1.00 94.00 89 VAL A O 1
ATOM 716 N N . THR A 1 90 ? -13.348 0.841 12.920 1.00 95.88 90 THR A N 1
ATOM 717 C CA . THR A 1 90 ? -13.944 0.579 11.599 1.00 95.88 90 THR A CA 1
ATOM 718 C C . THR A 1 90 ? -12.939 0.686 10.460 1.00 95.88 90 THR A C 1
ATOM 720 O O . THR A 1 90 ? -13.149 0.094 9.400 1.00 95.88 90 THR A O 1
ATOM 723 N N . ALA A 1 91 ? -11.844 1.423 10.656 1.00 97.50 91 ALA A N 1
ATOM 724 C CA . ALA A 1 91 ? -10.761 1.525 9.688 1.00 97.50 91 ALA A CA 1
ATOM 725 C C . ALA A 1 91 ? -9.427 1.881 10.354 1.00 97.50 91 ALA A C 1
ATOM 727 O O . ALA A 1 91 ? -9.399 2.579 11.367 1.00 97.50 91 ALA A O 1
ATOM 728 N N . PHE A 1 92 ? -8.328 1.454 9.734 1.00 97.62 92 PHE A N 1
ATOM 729 C CA . PHE A 1 92 ? -7.012 2.066 9.914 1.00 97.62 92 PHE A CA 1
ATOM 730 C C . PHE A 1 92 ? -6.641 2.838 8.653 1.00 97.62 92 PHE A C 1
ATOM 732 O O . PHE A 1 92 ? -6.923 2.399 7.542 1.00 97.62 92 PHE A O 1
ATOM 739 N N . HIS A 1 93 ? -5.96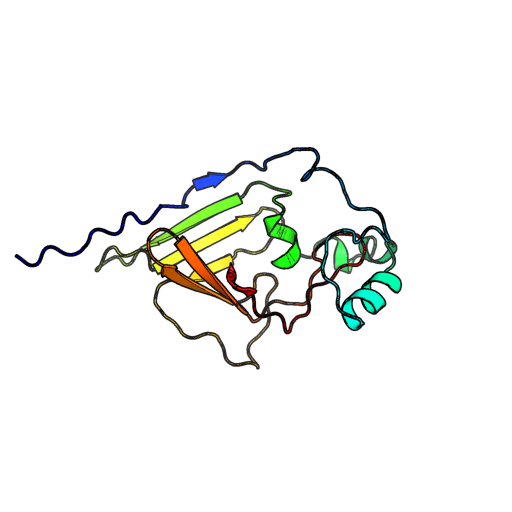1 3.960 8.819 1.00 97.31 93 HIS A N 1
ATOM 740 C CA . HIS A 1 93 ? -5.471 4.785 7.726 1.00 97.31 93 HIS A CA 1
ATOM 741 C C . HIS A 1 93 ? -3.961 4.850 7.827 1.00 97.31 93 HIS A C 1
ATOM 743 O O . HIS A 1 93 ? -3.442 5.282 8.852 1.00 97.31 93 HIS A O 1
ATOM 749 N N . ALA A 1 94 ? -3.263 4.417 6.782 1.00 95.31 94 ALA A N 1
ATOM 750 C CA . ALA A 1 94 ? -1.812 4.502 6.693 1.00 95.31 94 ALA A CA 1
ATOM 751 C C . ALA A 1 94 ? -1.417 5.574 5.674 1.00 95.31 94 ALA A C 1
ATOM 753 O O . ALA A 1 94 ? -1.898 5.570 4.540 1.00 95.31 94 ALA A O 1
ATOM 754 N N . GLN A 1 95 ? -0.528 6.486 6.058 1.00 94.50 95 GLN A N 1
ATOM 755 C CA . GLN A 1 95 ? -0.050 7.540 5.172 1.00 94.50 95 GLN A CA 1
ATOM 756 C C . GLN A 1 95 ? 1.453 7.747 5.315 1.00 94.50 95 GLN A C 1
ATOM 758 O O . GLN A 1 95 ? 1.979 7.930 6.413 1.00 94.50 95 GLN A O 1
ATOM 763 N N . TRP A 1 96 ? 2.125 7.800 4.171 1.00 92.62 96 TRP A N 1
ATOM 764 C CA . TRP A 1 96 ? 3.510 8.237 4.049 1.00 92.62 96 TRP A CA 1
ATOM 765 C C . TRP A 1 96 ? 3.570 9.587 3.335 1.00 92.62 96 TRP A C 1
ATOM 767 O O . TRP A 1 96 ? 2.730 9.882 2.489 1.00 92.62 96 TRP A O 1
ATOM 777 N N . GLN A 1 97 ? 4.602 10.384 3.616 1.00 86.88 97 GLN A N 1
ATOM 778 C CA . GLN A 1 97 ? 4.765 11.737 3.063 1.00 86.88 97 GLN A CA 1
ATOM 779 C C . GLN A 1 97 ? 4.763 11.796 1.521 1.00 86.88 97 GLN A C 1
ATOM 781 O O . GLN A 1 97 ? 4.292 12.772 0.946 1.00 86.88 97 GLN A O 1
ATOM 786 N N . GLN A 1 98 ? 5.301 10.777 0.846 1.00 86.88 98 GLN A N 1
ATOM 787 C CA . GLN A 1 98 ? 5.431 10.721 -0.622 1.00 86.88 98 GLN A CA 1
ATOM 788 C C . GLN A 1 98 ? 4.395 9.795 -1.281 1.00 86.88 98 GLN A C 1
ATOM 790 O O . GLN A 1 98 ? 4.591 9.303 -2.394 1.00 86.88 98 GLN A O 1
ATOM 795 N N . SER A 1 99 ? 3.307 9.519 -0.568 1.00 91.31 99 SER A N 1
ATOM 796 C CA . SER A 1 99 ? 2.300 8.542 -0.949 1.00 91.31 99 SER A CA 1
ATOM 797 C C . SER A 1 99 ? 0.897 9.100 -0.771 1.00 91.31 99 SER A C 1
ATOM 799 O O . SER A 1 99 ? 0.684 10.100 -0.085 1.00 91.31 99 SER A O 1
ATOM 801 N N . ALA A 1 100 ? -0.073 8.425 -1.375 1.00 90.69 100 ALA A N 1
ATOM 802 C CA . ALA A 1 100 ? -1.467 8.638 -1.025 1.00 90.69 100 ALA A CA 1
ATOM 803 C C . ALA A 1 100 ? -1.805 7.906 0.286 1.00 90.69 100 ALA A C 1
ATOM 805 O O . ALA A 1 100 ? -1.135 6.956 0.693 1.00 90.69 100 ALA A O 1
ATOM 806 N N . GLU A 1 101 ? -2.853 8.374 0.953 1.00 93.81 101 GLU A N 1
ATOM 807 C CA . GLU A 1 101 ? -3.447 7.680 2.091 1.00 93.81 101 GLU A CA 1
ATOM 808 C C . GLU A 1 101 ? -3.986 6.306 1.664 1.00 93.81 101 GLU A C 1
ATOM 810 O O . GLU A 1 101 ? -4.583 6.169 0.593 1.00 93.81 101 GLU A O 1
ATOM 815 N N . THR A 1 102 ? -3.796 5.303 2.520 1.00 93.31 102 THR A N 1
ATOM 816 C CA . THR A 1 102 ? -4.341 3.949 2.373 1.00 93.31 102 THR A CA 1
ATOM 817 C C . THR A 1 102 ? -5.353 3.668 3.481 1.00 93.31 102 THR A C 1
ATOM 819 O O . THR A 1 102 ? -4.953 3.274 4.581 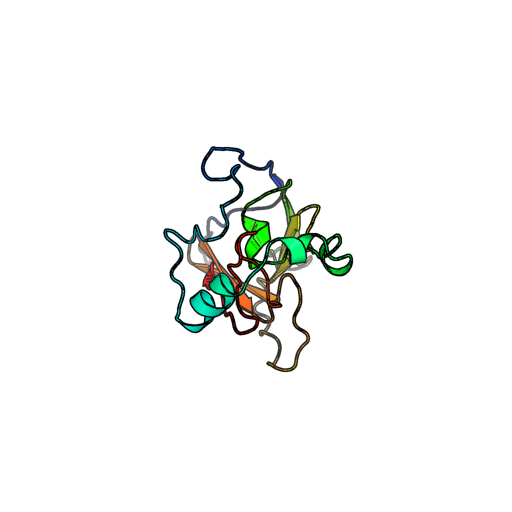1.00 93.31 102 THR A O 1
ATOM 822 N N . PRO A 1 103 ? -6.658 3.836 3.217 1.00 96.31 103 PRO A N 1
ATOM 823 C CA . PRO A 1 103 ? -7.697 3.322 4.097 1.00 96.31 103 PRO A CA 1
ATOM 824 C C . PRO A 1 103 ? -7.725 1.790 4.062 1.00 96.31 103 PRO A C 1
ATOM 826 O O . PRO A 1 103 ? -7.703 1.176 2.992 1.00 96.31 103 PRO A O 1
ATOM 829 N N . ILE A 1 104 ? -7.801 1.177 5.237 1.00 97.56 104 ILE A N 1
ATOM 830 C CA . ILE A 1 104 ? -7.916 -0.264 5.458 1.00 97.56 104 ILE A CA 1
ATOM 831 C C . ILE A 1 104 ? -9.192 -0.477 6.266 1.00 97.56 104 ILE A C 1
ATOM 833 O O . ILE A 1 104 ? -9.221 -0.176 7.457 1.00 97.56 104 ILE A O 1
ATOM 837 N N . TYR A 1 105 ? -10.250 -0.961 5.620 1.00 98.06 105 TYR A N 1
ATOM 838 C CA . TYR A 1 105 ? -11.581 -1.053 6.225 1.00 98.06 105 TYR A CA 1
ATOM 839 C C . TYR A 1 105 ? -11.803 -2.378 6.960 1.00 98.06 105 TYR A C 1
ATOM 841 O O . TYR A 1 105 ? -11.543 -3.444 6.407 1.00 98.06 105 TYR A O 1
ATOM 849 N N . LEU A 1 106 ? -12.324 -2.314 8.187 1.00 96.88 106 LEU A N 1
ATOM 850 C CA . LEU A 1 106 ? -12.626 -3.467 9.049 1.00 96.88 106 LEU A CA 1
ATOM 851 C C . LEU A 1 106 ? -14.134 -3.727 9.185 1.00 96.88 106 LEU A C 1
ATOM 853 O O . LEU A 1 106 ? -14.545 -4.703 9.803 1.00 96.88 106 LEU A O 1
ATOM 857 N N . ASP A 1 107 ? -14.968 -2.876 8.593 1.00 94.50 107 ASP A N 1
ATOM 858 C CA . ASP A 1 107 ? -16.432 -2.920 8.688 1.00 94.50 107 ASP A CA 1
ATOM 859 C C . ASP A 1 107 ? -17.100 -3.958 7.766 1.00 94.50 107 ASP A C 1
ATOM 861 O O . ASP A 1 107 ? -18.322 -3.988 7.629 1.00 94.50 107 ASP A O 1
ATOM 865 N N . GLY A 1 108 ? -16.308 -4.811 7.111 1.00 92.94 108 GLY A N 1
ATOM 866 C CA . GLY A 1 108 ? -16.810 -5.887 6.257 1.00 92.94 108 GLY A CA 1
ATOM 867 C C . GLY A 1 108 ? -17.414 -5.423 4.929 1.00 92.94 108 GLY A C 1
ATOM 868 O O . GLY A 1 108 ? -18.084 -6.217 4.264 1.00 92.94 108 GLY A O 1
ATOM 869 N N . ARG A 1 109 ? -17.191 -4.167 4.515 1.00 95.69 109 ARG A N 1
ATOM 870 C CA . ARG A 1 109 ? -17.660 -3.678 3.211 1.00 95.69 109 ARG A CA 1
ATOM 871 C C . ARG A 1 109 ? -17.088 -4.507 2.047 1.00 95.69 109 ARG A C 1
ATOM 873 O O . ARG A 1 109 ? -15.944 -4.963 2.118 1.00 95.69 109 ARG A O 1
ATOM 880 N N . PRO A 1 110 ? -17.844 -4.691 0.951 1.00 96.69 110 PRO A N 1
ATOM 881 C CA . PRO A 1 110 ? -17.357 -5.441 -0.197 1.00 96.69 110 PRO A CA 1
ATOM 882 C C . PRO A 1 110 ? -16.261 -4.673 -0.939 1.00 96.69 110 PRO A C 1
ATOM 884 O O . PRO A 1 110 ? -16.219 -3.441 -0.943 1.00 96.69 110 PRO A O 1
ATOM 887 N N . HIS A 1 111 ? -15.401 -5.421 -1.626 1.00 96.31 111 HIS A N 1
ATOM 888 C CA . HIS A 1 111 ? -14.499 -4.836 -2.609 1.00 96.31 111 HIS A CA 1
ATOM 889 C C . HIS A 1 111 ? -15.294 -4.225 -3.779 1.00 96.31 111 HIS A C 1
ATOM 891 O O . HIS A 1 111 ? -16.353 -4.756 -4.133 1.00 96.31 111 HIS A O 1
ATOM 897 N N . PRO A 1 112 ? -14.797 -3.133 -4.393 1.00 96.62 112 PRO A N 1
ATOM 898 C CA . PRO A 1 112 ? -15.422 -2.534 -5.565 1.00 96.62 112 PRO A CA 1
ATOM 899 C C . PRO A 1 112 ? -15.550 -3.531 -6.731 1.00 96.62 112 PRO A C 1
ATOM 901 O O . PRO A 1 112 ? -14.800 -4.508 -6.786 1.00 96.62 112 PRO A O 1
ATOM 904 N N . PRO A 1 113 ? -16.486 -3.305 -7.669 1.00 96.44 113 PRO A N 1
ATOM 905 C CA . PRO A 1 113 ? -16.565 -4.092 -8.897 1.00 96.44 113 PRO A CA 1
ATOM 906 C C . PRO A 1 113 ? -15.370 -3.800 -9.817 1.00 96.44 113 PRO A C 1
ATOM 908 O O . PRO A 1 113 ? -14.855 -2.690 -9.799 1.00 96.44 113 PRO A O 1
ATOM 911 N N . ASP A 1 114 ? -15.007 -4.739 -10.695 1.00 94.12 114 ASP A N 1
ATOM 912 C CA . ASP A 1 114 ? -13.785 -4.680 -11.525 1.00 94.12 114 ASP A CA 1
ATOM 913 C C . ASP A 1 114 ? -13.638 -3.425 -12.414 1.00 94.12 114 ASP A C 1
ATOM 915 O O . ASP A 1 114 ? -12.535 -3.074 -12.822 1.00 94.12 114 ASP A O 1
ATOM 919 N N . TYR A 1 115 ? -14.738 -2.743 -12.747 1.00 93.38 115 TYR A N 1
ATOM 920 C CA . TYR A 1 115 ? -14.717 -1.503 -13.536 1.00 93.38 115 TYR A CA 1
ATOM 921 C C . TYR A 1 115 ? -14.503 -0.241 -12.685 1.00 93.38 115 TYR A C 1
ATOM 923 O O . TYR A 1 115 ? -14.467 0.869 -13.225 1.00 93.38 115 TYR A O 1
ATOM 931 N N . ALA A 1 116 ? -14.423 -0.375 -11.360 1.00 96.44 116 ALA A N 1
ATOM 932 C CA . ALA A 1 116 ? -14.181 0.747 -10.471 1.00 96.44 116 ALA A CA 1
ATOM 933 C C . ALA A 1 116 ? -12.771 1.324 -10.694 1.00 96.44 116 ALA A C 1
ATOM 935 O O . ALA A 1 116 ? -11.850 0.598 -11.074 1.00 96.44 116 ALA A O 1
ATOM 936 N N . PRO A 1 117 ? -12.565 2.630 -10.450 1.00 94.44 117 PRO A N 1
ATOM 937 C CA . PRO A 1 117 ? -11.262 3.250 -10.640 1.00 94.44 117 PRO A CA 1
ATOM 938 C C . PRO A 1 117 ? -10.162 2.605 -9.792 1.00 94.44 117 PRO A C 1
ATOM 940 O O . PRO A 1 117 ? -10.312 2.415 -8.586 1.00 94.44 117 PRO A O 1
ATOM 943 N N . TYR A 1 118 ? -9.018 2.357 -10.424 1.00 95.81 118 TYR A N 1
ATOM 944 C CA . TYR A 1 118 ? -7.813 1.882 -9.756 1.00 95.81 118 TYR A CA 1
ATOM 945 C C . TYR A 1 118 ? -7.037 3.075 -9.191 1.00 95.81 118 TYR A C 1
ATOM 947 O O . TYR A 1 118 ? -6.894 4.109 -9.856 1.00 95.81 118 TYR A O 1
ATOM 955 N N . THR A 1 119 ? -6.508 2.950 -7.975 1.00 95.06 119 THR A N 1
ATOM 956 C CA . THR A 1 119 ? -5.790 4.030 -7.274 1.00 95.06 119 THR A CA 1
ATOM 957 C C . THR A 1 119 ? -4.349 3.625 -6.966 1.00 95.06 119 THR A C 1
ATOM 959 O O . THR A 1 119 ? -3.982 2.460 -7.085 1.00 95.06 119 THR A O 1
ATOM 962 N N . TRP A 1 120 ? -3.500 4.581 -6.576 1.00 93.75 120 TRP A N 1
ATOM 963 C CA . TRP A 1 120 ? -2.109 4.277 -6.214 1.00 93.75 120 TRP A CA 1
ATOM 964 C C . TRP A 1 120 ? -1.999 3.340 -5.004 1.00 93.75 120 TRP A C 1
ATOM 966 O O . TRP A 1 120 ? -1.069 2.544 -4.957 1.00 93.75 120 TRP A O 1
ATOM 976 N N . MET A 1 121 ? -2.943 3.412 -4.059 1.00 94.56 121 MET A N 1
ATOM 977 C CA . MET A 1 121 ? -2.980 2.565 -2.853 1.00 94.56 121 MET A CA 1
ATOM 978 C C . MET A 1 121 ? -3.938 1.373 -2.971 1.00 94.56 121 MET A C 1
ATOM 980 O O . MET A 1 121 ? -3.923 0.471 -2.139 1.00 94.56 121 MET A O 1
ATOM 984 N N . GLY A 1 122 ? -4.773 1.355 -4.008 1.00 95.31 122 GLY A N 1
ATOM 985 C CA . GLY A 1 122 ? -5.856 0.396 -4.161 1.00 95.31 122 GLY A CA 1
ATOM 986 C C . GLY A 1 122 ? -7.003 0.592 -3.174 1.00 95.31 122 GLY A C 1
ATOM 987 O O . GLY A 1 122 ? -7.243 1.684 -2.657 1.00 95.31 122 GLY A O 1
ATOM 988 N N . PHE A 1 123 ? -7.736 -0.495 -2.958 1.00 96.94 123 PHE A N 1
ATOM 989 C CA . PHE A 1 123 ? -8.823 -0.623 -1.998 1.00 96.94 123 PHE A CA 1
ATOM 990 C C . PHE A 1 123 ? -8.552 -1.815 -1.088 1.00 96.94 123 PHE A C 1
ATOM 992 O O . PHE A 1 123 ? -8.426 -2.943 -1.586 1.00 96.94 123 PHE A O 1
ATOM 999 N N . SER A 1 124 ? -8.489 -1.559 0.219 1.00 97.81 124 SER A N 1
ATOM 1000 C CA . SER A 1 124 ? -8.114 -2.542 1.232 1.00 97.81 124 SER A CA 1
ATOM 1001 C C . SER A 1 124 ? -9.254 -2.819 2.207 1.00 97.81 124 SER A C 1
ATOM 1003 O O . SER A 1 124 ? -9.823 -1.897 2.792 1.00 97.81 124 SER A O 1
ATOM 1005 N N . THR A 1 125 ? -9.536 -4.098 2.432 1.00 98.19 125 THR A N 1
ATOM 1006 C CA . THR A 1 125 ? -10.350 -4.569 3.562 1.00 98.19 125 THR A CA 1
ATOM 1007 C C . THR A 1 125 ? -9.500 -5.438 4.469 1.00 98.19 125 THR A C 1
ATOM 1009 O O . THR A 1 125 ? -8.489 -5.991 4.033 1.00 98.19 125 THR A O 1
ATOM 1012 N N . ALA A 1 126 ? -9.884 -5.559 5.732 1.00 96.94 126 ALA A N 1
ATOM 1013 C CA . ALA A 1 126 ? -9.155 -6.365 6.685 1.00 96.94 126 ALA A CA 1
ATOM 1014 C C . ALA A 1 126 ? -10.072 -7.128 7.631 1.00 96.94 126 ALA A C 1
ATOM 1016 O O . ALA A 1 126 ? -11.162 -6.681 7.984 1.00 96.94 126 ALA A O 1
ATOM 1017 N N . VAL A 1 127 ? -9.589 -8.292 8.055 1.00 94.88 127 VAL A N 1
ATOM 1018 C CA . VAL A 1 127 ? -10.245 -9.145 9.043 1.00 94.88 127 VAL A CA 1
ATOM 1019 C C . VAL A 1 127 ? -9.227 -9.595 10.080 1.00 94.88 127 VAL A C 1
ATOM 1021 O O . VAL A 1 127 ? -8.100 -9.973 9.749 1.00 94.88 127 VAL A O 1
ATOM 1024 N N . TRP A 1 128 ? -9.621 -9.574 11.349 1.00 92.88 128 TRP A N 1
ATOM 1025 C CA . TRP A 1 128 ? -8.797 -10.122 12.419 1.00 92.88 128 TRP A CA 1
ATOM 1026 C C . TRP A 1 128 ? -8.786 -11.653 12.359 1.00 92.88 128 TRP A C 1
ATOM 1028 O O . TRP A 1 128 ? -9.831 -12.302 12.337 1.00 92.88 128 TRP A O 1
ATOM 1038 N N . GLN A 1 129 ? -7.589 -12.233 12.362 1.00 92.12 129 GLN A N 1
ATOM 1039 C CA . GLN A 1 129 ? -7.327 -13.664 12.480 1.00 92.12 129 GLN A CA 1
ATOM 1040 C C . GLN A 1 129 ? -6.475 -13.898 13.731 1.00 92.12 129 GLN A C 1
ATOM 1042 O O . GLN A 1 129 ? -5.245 -13.877 13.694 1.00 92.12 129 GLN A O 1
ATOM 1047 N N . GLY A 1 130 ? -7.143 -14.062 14.876 1.00 88.81 130 GLY A N 1
ATOM 1048 C CA . GLY A 1 130 ? -6.470 -14.064 16.175 1.00 88.81 130 GLY A CA 1
ATOM 1049 C C . GLY A 1 130 ? -5.840 -12.698 16.455 1.00 88.81 130 GLY A C 1
ATOM 1050 O O . GLY A 1 130 ? -6.551 -11.703 16.555 1.00 88.81 130 GLY A O 1
ATOM 1051 N N . THR A 1 131 ? -4.513 -12.655 16.571 1.00 88.00 131 THR A N 1
ATOM 1052 C CA . THR A 1 131 ? -3.729 -11.423 16.778 1.00 88.00 131 THR A CA 1
ATOM 1053 C C . THR A 1 131 ? -3.202 -10.806 15.478 1.00 88.00 131 THR A C 1
ATOM 1055 O O . THR A 1 131 ? -2.526 -9.780 15.522 1.00 88.00 131 THR A O 1
ATOM 1058 N N . ILE A 1 132 ? -3.488 -11.417 14.324 1.00 90.38 132 ILE A N 1
ATOM 1059 C CA . ILE A 1 132 ? -3.019 -10.965 13.010 1.00 90.38 132 ILE A CA 1
ATOM 1060 C C . ILE A 1 132 ? -4.147 -10.208 12.314 1.00 90.38 132 ILE A C 1
ATOM 1062 O O . ILE A 1 132 ? -5.268 -10.709 12.221 1.00 90.38 132 ILE A O 1
ATOM 1066 N N . LEU A 1 133 ? -3.854 -9.017 11.793 1.00 94.00 133 LEU A N 1
ATOM 1067 C CA . LEU A 1 133 ? -4.769 -8.296 10.915 1.00 94.00 133 LEU A CA 1
ATOM 1068 C C . LEU A 1 133 ? -4.476 -8.703 9.469 1.00 94.00 133 LEU A C 1
ATOM 1070 O O . LEU A 1 133 ? -3.485 -8.259 8.900 1.00 94.00 133 LEU A O 1
ATOM 1074 N N . LYS A 1 134 ? -5.326 -9.555 8.888 1.00 96.06 134 LYS A N 1
ATOM 1075 C CA . LYS A 1 134 ? -5.193 -9.982 7.491 1.00 96.06 134 LYS A CA 1
ATOM 1076 C C . LYS A 1 134 ? -5.823 -8.933 6.588 1.00 96.06 134 LYS A C 1
ATOM 1078 O O . LYS A 1 134 ? -7.041 -8.750 6.638 1.00 96.06 134 LYS A O 1
ATOM 1083 N N . ILE A 1 135 ? -5.025 -8.308 5.734 1.00 97.12 135 ILE A N 1
ATOM 1084 C CA . ILE A 1 135 ? -5.460 -7.269 4.799 1.00 97.12 135 ILE A CA 1
ATOM 1085 C C . ILE A 1 135 ? -5.543 -7.868 3.396 1.00 97.12 135 ILE A C 1
ATOM 1087 O O . ILE A 1 135 ? -4.652 -8.594 2.963 1.00 97.12 135 ILE A O 1
ATOM 1091 N N . THR A 1 136 ? -6.620 -7.572 2.675 1.00 97.81 136 THR A N 1
ATOM 1092 C CA . THR A 1 136 ? -6.771 -7.890 1.252 1.00 97.81 136 THR A CA 1
ATOM 1093 C C . THR A 1 136 ? -6.876 -6.597 0.464 1.00 97.81 136 THR A C 1
ATOM 1095 O O . THR A 1 136 ? -7.767 -5.792 0.731 1.00 97.81 136 THR A O 1
ATOM 1098 N N . THR A 1 137 ? -6.006 -6.413 -0.529 1.00 97.19 137 THR A N 1
ATOM 1099 C CA . THR A 1 137 ? -5.987 -5.215 -1.375 1.00 97.19 137 THR A CA 1
ATOM 1100 C C . THR A 1 137 ? -6.186 -5.559 -2.847 1.00 97.19 137 THR A C 1
ATOM 1102 O O . THR A 1 137 ? -5.651 -6.541 -3.365 1.00 97.19 137 THR A O 1
ATOM 1105 N N . THR A 1 138 ? -6.970 -4.726 -3.530 1.00 97.06 138 THR A N 1
ATOM 1106 C CA . THR A 1 138 ? -7.295 -4.827 -4.967 1.00 97.06 138 THR A CA 1
ATOM 1107 C C . THR A 1 138 ? -7.341 -3.431 -5.592 1.00 97.06 138 THR A C 1
ATOM 1109 O O . THR A 1 138 ? -7.153 -2.453 -4.874 1.00 97.06 138 THR A O 1
ATOM 1112 N N . HIS A 1 139 ? -7.658 -3.315 -6.885 1.00 96.62 139 HIS A N 1
ATOM 1113 C CA . HIS A 1 139 ? -7.824 -2.020 -7.565 1.00 96.62 139 HIS A CA 1
ATOM 1114 C C . HIS A 1 139 ? -6.571 -1.127 -7.476 1.00 96.62 139 HIS A C 1
ATOM 1116 O O . HIS A 1 139 ? -6.660 0.098 -7.412 1.00 96.62 139 HIS A O 1
ATOM 1122 N N . ILE A 1 140 ? -5.389 -1.746 -7.432 1.00 95.31 140 ILE A N 1
ATOM 1123 C CA . ILE A 1 140 ? -4.097 -1.065 -7.319 1.00 95.31 140 ILE A CA 1
ATOM 1124 C C . ILE A 1 140 ? -3.622 -0.720 -8.728 1.00 95.31 140 ILE A C 1
ATOM 1126 O O . ILE A 1 140 ? -3.594 -1.593 -9.586 1.00 95.31 140 ILE A O 1
ATOM 1130 N N . LYS A 1 141 ? -3.228 0.524 -8.994 1.00 94.06 141 LYS A N 1
ATOM 1131 C CA . LYS A 1 141 ? -2.571 0.871 -10.263 1.00 94.06 141 LYS A CA 1
ATOM 1132 C C . LYS A 1 141 ? -1.257 0.107 -10.428 1.00 94.06 141 LYS A C 1
ATOM 1134 O O . LYS A 1 141 ? -0.564 -0.132 -9.444 1.00 94.06 141 LYS A O 1
ATOM 1139 N N . GLU A 1 142 ? -0.872 -0.174 -11.675 1.00 92.81 142 GLU A N 1
ATOM 1140 C CA . GLU A 1 142 ? 0.487 -0.644 -11.966 1.00 92.81 142 GLU A CA 1
ATOM 1141 C C . GLU A 1 142 ? 1.507 0.296 -11.310 1.00 92.81 142 GLU A C 1
ATOM 1143 O O . GLU A 1 142 ? 1.453 1.523 -11.479 1.00 92.81 142 GLU A O 1
ATOM 1148 N N . ASP A 1 143 ? 2.435 -0.289 -10.557 1.00 91.44 143 ASP A N 1
ATOM 1149 C CA . ASP A 1 143 ? 3.492 0.452 -9.888 1.00 91.44 143 ASP A CA 1
ATOM 1150 C C . ASP A 1 143 ? 4.783 -0.346 -9.770 1.00 91.44 143 ASP A C 1
ATOM 1152 O O . ASP A 1 143 ? 4.784 -1.571 -9.846 1.00 91.44 143 ASP A O 1
ATOM 1156 N N . TYR A 1 144 ? 5.901 0.351 -9.599 1.00 89.75 144 TYR A N 1
ATOM 1157 C CA . TYR A 1 144 ? 7.179 -0.298 -9.383 1.00 89.75 144 TYR A CA 1
ATOM 1158 C C . TYR A 1 144 ? 7.262 -0.857 -7.965 1.00 89.75 144 TYR A C 1
ATOM 1160 O O . TYR A 1 144 ? 6.920 -0.197 -6.995 1.00 89.75 144 TYR A O 1
ATOM 1168 N N . TYR A 1 145 ? 7.781 -2.069 -7.827 1.00 88.25 145 TYR A N 1
ATOM 1169 C CA . TYR A 1 145 ? 8.148 -2.633 -6.527 1.00 88.25 145 TYR A CA 1
ATOM 1170 C C . TYR A 1 145 ? 9.515 -2.101 -6.070 1.00 88.25 145 TYR A C 1
ATOM 1172 O O . TYR A 1 145 ? 9.775 -1.848 -4.893 1.00 88.25 145 TYR A O 1
ATOM 1180 N N . ARG A 1 146 ? 10.409 -1.900 -7.043 1.00 85.12 146 ARG A N 1
ATOM 1181 C CA . ARG A 1 146 ? 11.767 -1.380 -6.881 1.00 85.12 146 ARG A CA 1
ATOM 1182 C C . ARG A 1 146 ? 12.101 -0.470 -8.059 1.00 85.12 146 ARG A C 1
ATOM 1184 O O . ARG A 1 146 ? 11.621 -0.667 -9.169 1.00 85.12 146 ARG A O 1
ATOM 1191 N N . ARG A 1 147 ? 12.970 0.516 -7.834 1.00 84.31 147 ARG A N 1
ATOM 1192 C CA . ARG A 1 147 ? 13.383 1.518 -8.835 1.00 84.31 147 ARG A CA 1
ATOM 1193 C C . ARG A 1 147 ? 14.391 0.980 -9.871 1.00 84.31 147 ARG A C 1
ATOM 1195 O O . ARG A 1 147 ? 15.316 1.693 -10.236 1.00 84.31 147 ARG A O 1
ATOM 1202 N N . ASN A 1 148 ? 14.226 -0.265 -10.316 1.00 88.75 148 ASN A N 1
ATOM 1203 C CA . ASN A 1 148 ? 15.137 -0.968 -11.227 1.00 88.75 148 ASN A CA 1
ATOM 1204 C C . ASN A 1 148 ? 14.420 -1.846 -12.273 1.00 88.75 148 ASN A C 1
ATOM 1206 O O . ASN A 1 148 ? 14.973 -2.846 -12.733 1.00 88.75 148 ASN A O 1
ATOM 1210 N N . GLY A 1 149 ? 13.176 -1.494 -12.601 1.00 90.06 149 GLY A N 1
ATOM 1211 C CA . GLY A 1 149 ? 12.397 -2.153 -13.650 1.00 90.06 149 GLY A CA 1
ATOM 1212 C C . GLY A 1 149 ? 11.403 -3.209 -13.183 1.00 90.06 149 GLY A C 1
ATOM 1213 O O . GLY A 1 149 ? 10.641 -3.702 -14.003 1.00 90.06 149 GLY A O 1
ATOM 1214 N N . ILE A 1 150 ? 11.329 -3.505 -11.884 1.00 92.12 150 ILE A N 1
ATOM 1215 C CA . ILE A 1 150 ? 10.337 -4.449 -11.357 1.00 92.12 150 ILE A CA 1
ATOM 1216 C C . ILE A 1 150 ? 9.011 -3.740 -11.112 1.00 92.12 150 ILE A C 1
ATOM 1218 O O . ILE A 1 150 ? 8.945 -2.831 -10.281 1.00 92.12 150 ILE A O 1
ATOM 1222 N N . 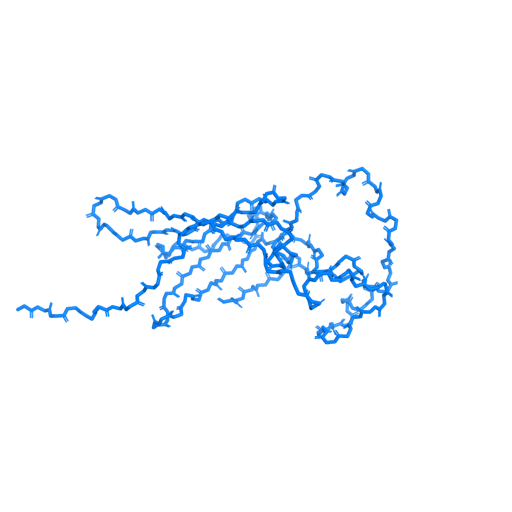PHE A 1 151 ? 7.950 -4.223 -11.756 1.00 91.75 151 PHE A N 1
ATOM 1223 C CA . PHE A 1 151 ? 6.590 -3.702 -11.627 1.00 91.75 151 PHE A CA 1
ATOM 1224 C C . PHE A 1 151 ? 5.607 -4.749 -11.101 1.00 91.75 151 PHE A C 1
ATOM 1226 O O . PHE A 1 151 ? 5.660 -5.921 -11.467 1.00 91.75 151 PHE A O 1
ATOM 1233 N N . ALA A 1 152 ? 4.681 -4.295 -10.261 1.00 92.12 152 ALA A N 1
ATOM 1234 C CA . ALA A 1 152 ? 3.461 -4.996 -9.910 1.00 92.12 152 ALA A CA 1
ATOM 1235 C C . ALA A 1 152 ? 2.362 -4.617 -10.911 1.00 92.12 152 ALA A C 1
ATOM 1237 O O . ALA A 1 152 ? 2.135 -3.437 -11.174 1.00 92.12 152 ALA A O 1
ATOM 1238 N N . SER A 1 153 ? 1.677 -5.623 -11.459 1.00 92.81 153 SER A N 1
ATOM 1239 C CA . SER A 1 153 ? 0.551 -5.422 -12.377 1.00 92.81 153 SER A CA 1
ATOM 1240 C C . SER A 1 153 ? -0.649 -4.817 -11.653 1.00 92.81 153 SER A C 1
ATOM 1242 O O . SER A 1 153 ? -0.910 -5.121 -10.490 1.00 92.81 153 SER A O 1
ATOM 1244 N N . ASP A 1 154 ? -1.441 -4.046 -12.389 1.00 93.75 154 ASP A N 1
ATOM 1245 C CA . ASP A 1 154 ? -2.768 -3.607 -11.964 1.00 93.75 154 ASP A CA 1
ATOM 1246 C C . ASP A 1 154 ? -3.736 -4.766 -11.654 1.00 93.75 154 ASP A C 1
ATOM 1248 O O . ASP A 1 154 ? -4.627 -4.637 -10.823 1.00 93.75 154 ASP A O 1
ATOM 1252 N N . LYS A 1 155 ? -3.531 -5.954 -12.230 1.00 92.31 155 LYS A N 1
ATOM 1253 C CA . LYS A 1 155 ? -4.313 -7.167 -11.929 1.00 92.31 155 LYS A CA 1
ATOM 1254 C C . LYS A 1 155 ? -3.951 -7.817 -10.589 1.00 92.31 155 LYS A C 1
ATOM 1256 O O . LYS A 1 155 ? -4.531 -8.850 -10.245 1.00 92.31 155 LYS A O 1
ATOM 1261 N N . ALA A 1 156 ? -2.987 -7.268 -9.849 1.00 91.38 156 ALA A N 1
ATOM 1262 C CA . ALA A 1 156 ? -2.561 -7.826 -8.576 1.00 91.38 156 ALA A CA 1
ATOM 1263 C C . ALA A 1 156 ? -3.709 -7.840 -7.552 1.00 91.38 156 ALA A C 1
ATOM 1265 O O . ALA A 1 156 ? -4.405 -6.848 -7.327 1.00 91.38 156 ALA A O 1
ATOM 1266 N N . LYS A 1 157 ? -3.865 -8.990 -6.893 1.00 95.00 157 LYS A N 1
ATOM 1267 C CA . LYS A 1 157 ? -4.663 -9.152 -5.676 1.00 95.00 157 LYS A CA 1
ATOM 1268 C C . LYS A 1 157 ? -3.700 -9.538 -4.569 1.00 95.00 157 LYS A C 1
ATOM 1270 O O . LYS A 1 157 ? -3.029 -10.563 -4.676 1.00 95.00 157 LYS A O 1
ATOM 1275 N N . VAL A 1 158 ? -3.598 -8.692 -3.554 1.00 93.75 158 VAL A N 1
ATOM 1276 C CA . VAL A 1 158 ? -2.562 -8.803 -2.525 1.00 93.75 158 VAL A CA 1
ATOM 1277 C C . VAL A 1 158 ? -3.205 -9.191 -1.204 1.00 93.75 158 VAL A C 1
ATOM 1279 O O . VAL A 1 158 ? -4.284 -8.708 -0.862 1.00 93.75 158 VAL A O 1
ATOM 1282 N N . THR A 1 159 ? -2.543 -10.076 -0.468 1.00 94.81 159 THR A N 1
ATOM 1283 C CA . THR A 1 159 ? -2.886 -10.407 0.912 1.00 94.81 159 THR A CA 1
ATOM 1284 C C . THR A 1 159 ? -1.643 -10.230 1.771 1.00 94.81 159 THR A C 1
ATOM 1286 O O . THR A 1 159 ? -0.610 -10.818 1.452 1.00 94.81 159 THR A O 1
ATOM 1289 N N . THR A 1 160 ? -1.754 -9.429 2.829 1.00 89.88 160 THR A N 1
ATOM 1290 C CA . THR A 1 160 ? -0.682 -9.145 3.799 1.00 89.88 160 THR A CA 1
ATOM 1291 C C . THR A 1 160 ? -1.156 -9.368 5.219 1.00 89.88 160 THR A C 1
ATOM 1293 O O . THR A 1 160 ? -2.358 -9.110 5.467 1.00 89.88 160 THR A O 1
#

pLDDT: mean 89.0, std 10.77, range [38.0, 98.19]

Secondary structure (DSSP, 8-state):
--------PPP--EEE-----HHHHSPPPTT--TT----HHHHHHHHT--GGGGGSHHHHTPPB-HHHHTT-SS-EEEEEEE-TTT--EEEEEEEETTB--EEEE-S-PPPPPTTSPPBSS-EEEEEEETTEEEEEEE-BPPEEEETTTEEE-TT--EE-

Radius of gyration: 18.1 Å; chains: 1; bounding box: 45×30×53 Å